Protein AF-A0A060CAP9-F1 (afdb_monomer)

Radius of gyration: 13.84 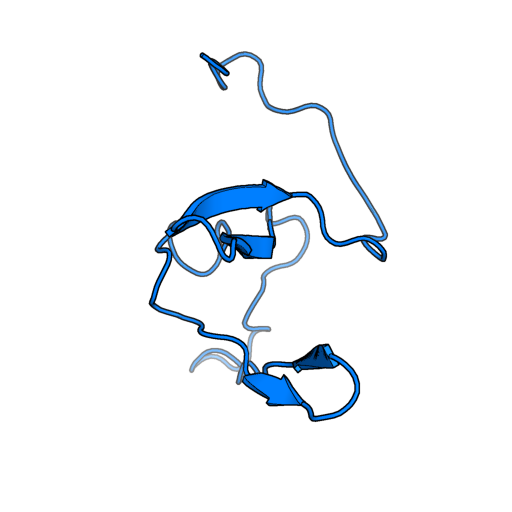Å; Cα contacts (8 Å, |Δi|>4): 69; chains: 1; bounding box: 33×28×38 Å

Nearest PDB structures (foldseek):
  5clw-assembly2_B  TM=9.321E-01  e=4.199E-02  Homo sapiens
  5clt-assembly3_C  TM=9.249E-01  e=4.776E-02  Homo sapiens
  4bzy-assembly2_B  TM=9.297E-01  e=5.433E-02  Homo sapiens
  5clw-assembly3_C  TM=9.263E-01  e=7.996E-02  Homo sapiens
  5clt-assembly1_A  TM=9.358E-01  e=1.103E-01  Homo sapiens

Organism: NCBI:txid341458

Mean predicted aligned error: 3.84 Å

Sequence (74 aa):
IGDFNDWTHDKNIMKKDNTGHFSIKLNPNPDGSPAIPHNSRVKIYLTLPNGEKIARLPAYIQRATQPPKEYNNP

pLDDT: mean 93.18, std 9.94, range [48.34, 98.06]

Solvent-accessible surface area (backbone atoms only — not comparable to full-atom values): 5084 Å² total; per-residue (Å²): 70,20,64,70,53,77,56,40,79,79,82,72,73,61,49,70,50,98,89,68,51,71,47,75,87,80,65,57,42,98,87,66,46,65,51,66,55,86,96,60,56,67,33,45,72,45,74,46,97,88,67,51,73,47,76,42,73,55,94,82,61,93,77,88,74,83,75,61,90,83,63,77,78,128

InterPro domains:
  IPR004193 Glycoside hydrolase, family 13, N-terminal [PF02922] (1-61)
  IPR013783 Immunoglobulin-like fold [G3DSA:2.60.40.10] (1-74)
  IPR01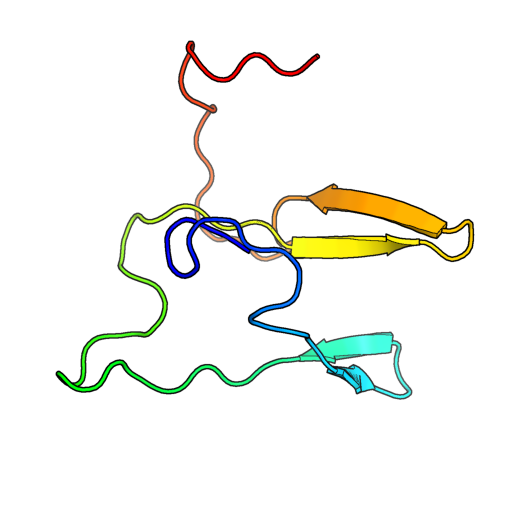4756 Immunoglobulin E-set [SSF81296] (1-69)

Structure (mmCIF, N/CA/C/O backbone):
data_AF-A0A060CAP9-F1
#
_entry.id   AF-A0A060CAP9-F1
#
loop_
_atom_site.group_PDB
_atom_site.id
_atom_site.type_symbol
_atom_site.label_atom_id
_atom_site.label_alt_id
_atom_site.label_comp_id
_atom_site.label_asym_id
_atom_site.label_entity_id
_atom_site.label_seq_id
_atom_site.pdbx_PDB_ins_code
_atom_site.Cartn_x
_atom_site.Cartn_y
_atom_site.Cartn_z
_atom_site.occupancy
_atom_site.B_iso_or_equiv
_atom_site.auth_seq_id
_atom_site.auth_comp_id
_atom_site.auth_asym_id
_atom_site.auth_atom_id
_atom_site.pdbx_PDB_model_num
ATOM 1 N N . ILE A 1 1 ? -4.159 -1.170 -0.860 1.00 97.00 1 ILE A N 1
ATOM 2 C CA . ILE A 1 1 ? -4.736 -1.545 -2.172 1.00 97.00 1 ILE A CA 1
ATOM 3 C C . ILE A 1 1 ? -4.050 -0.747 -3.269 1.00 97.00 1 ILE A C 1
ATOM 5 O O . ILE A 1 1 ? -3.522 0.327 -2.978 1.00 97.00 1 ILE A O 1
ATOM 9 N N . GLY A 1 2 ? -4.046 -1.235 -4.501 1.00 96.44 2 GLY A N 1
ATOM 10 C CA . GLY A 1 2 ? -3.468 -0.526 -5.636 1.00 96.44 2 GLY A CA 1
ATOM 11 C C . GLY A 1 2 ? -3.279 -1.435 -6.839 1.00 96.44 2 GLY A C 1
ATOM 12 O O . GLY A 1 2 ? -3.709 -2.586 -6.821 1.00 96.44 2 GLY A O 1
ATOM 13 N N . ASP A 1 3 ? -2.580 -0.934 -7.853 1.00 95.75 3 ASP A N 1
ATOM 14 C CA . ASP A 1 3 ? -2.301 -1.713 -9.067 1.00 95.75 3 ASP A CA 1
ATOM 15 C C . ASP A 1 3 ? -1.540 -3.010 -8.743 1.00 95.75 3 ASP A C 1
ATOM 17 O O . ASP A 1 3 ? -1.801 -4.046 -9.338 1.00 95.75 3 ASP A O 1
ATOM 21 N N . PHE A 1 4 ? -0.666 -2.985 -7.731 1.00 96.38 4 PHE A N 1
ATOM 22 C CA . PHE A 1 4 ? 0.120 -4.146 -7.301 1.00 96.38 4 PHE A CA 1
ATOM 23 C C . PHE A 1 4 ? -0.704 -5.340 -6.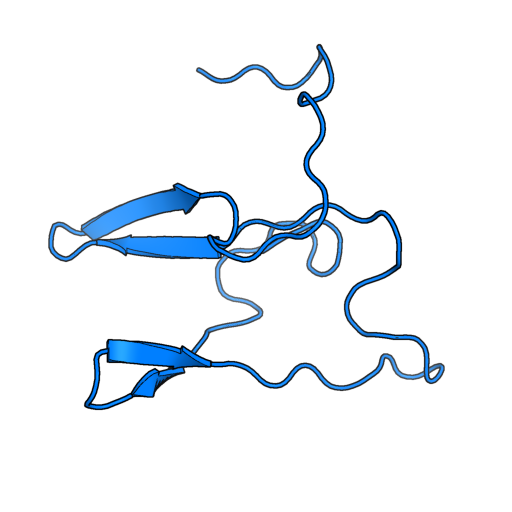784 1.00 96.38 4 PHE A C 1
ATOM 25 O O . PHE A 1 4 ? -0.171 -6.439 -6.642 1.00 96.38 4 PHE A O 1
ATOM 32 N N . ASN A 1 5 ? -1.974 -5.127 -6.431 1.00 95.94 5 ASN A N 1
ATOM 33 C CA . ASN A 1 5 ? -2.849 -6.167 -5.895 1.00 95.94 5 ASN A CA 1
ATOM 34 C C . ASN A 1 5 ? -4.232 -6.186 -6.557 1.00 95.94 5 ASN A C 1
ATOM 36 O O . ASN A 1 5 ? -5.210 -6.607 -5.930 1.00 95.94 5 ASN A O 1
ATOM 40 N N . ASP A 1 6 ? -4.309 -5.699 -7.797 1.00 96.12 6 ASP A N 1
ATOM 41 C CA . ASP A 1 6 ? -5.539 -5.630 -8.593 1.00 96.12 6 ASP A CA 1
ATOM 42 C C . ASP A 1 6 ? -6.672 -4.888 -7.869 1.00 96.12 6 ASP A C 1
ATOM 44 O O . ASP A 1 6 ? -7.846 -5.219 -8.001 1.00 96.12 6 ASP A O 1
ATOM 48 N N . TRP A 1 7 ? -6.316 -3.910 -7.030 1.00 94.62 7 TRP A N 1
ATOM 49 C CA . TRP A 1 7 ? -7.250 -3.164 -6.183 1.00 94.62 7 TRP A CA 1
ATOM 50 C C . TRP A 1 7 ? -8.080 -4.030 -5.214 1.00 94.62 7 TRP A C 1
ATOM 52 O O . TRP A 1 7 ? -9.059 -3.553 -4.642 1.00 94.62 7 TRP A O 1
ATOM 62 N N . THR A 1 8 ? -7.653 -5.266 -4.937 1.00 95.25 8 THR A N 1
ATOM 63 C CA . THR A 1 8 ? -8.332 -6.181 -4.006 1.00 95.25 8 THR A CA 1
ATOM 64 C C . THR A 1 8 ? -8.196 -5.687 -2.564 1.00 95.25 8 THR A C 1
ATOM 66 O O . THR A 1 8 ? -7.084 -5.435 -2.088 1.00 95.25 8 THR A O 1
ATOM 69 N N . HIS A 1 9 ? -9.315 -5.582 -1.842 1.00 91.94 9 HIS A N 1
ATOM 70 C CA . HIS A 1 9 ? -9.360 -4.981 -0.503 1.00 91.94 9 HIS A CA 1
ATOM 71 C C . HIS A 1 9 ? -8.672 -5.819 0.585 1.00 91.94 9 HIS A C 1
ATOM 73 O O . HIS A 1 9 ? -7.927 -5.268 1.395 1.00 91.94 9 HIS A O 1
ATOM 79 N N . ASP A 1 10 ? -8.835 -7.144 0.552 1.00 89.44 10 ASP A N 1
ATOM 80 C CA . ASP A 1 10 ? -8.500 -8.008 1.697 1.00 89.44 10 ASP A CA 1
ATOM 81 C C . ASP A 1 10 ? -7.210 -8.830 1.497 1.00 89.44 10 ASP A C 1
ATOM 83 O O . ASP A 1 10 ? -6.848 -9.662 2.324 1.00 89.44 10 ASP A O 1
ATOM 87 N N . LYS A 1 11 ? -6.471 -8.585 0.406 1.00 93.81 11 LYS A N 1
ATOM 88 C CA . LYS A 1 11 ? -5.267 -9.357 0.034 1.00 93.81 11 LYS A CA 1
ATOM 89 C C . LYS A 1 11 ? -4.005 -8.933 0.803 1.00 93.81 11 LYS A C 1
ATOM 91 O O . LYS A 1 11 ? -3.055 -9.700 0.917 1.00 93.81 11 LYS A O 1
ATOM 96 N N . ASN A 1 12 ? -3.978 -7.701 1.320 1.00 96.12 12 ASN A N 1
ATOM 97 C CA . ASN A 1 12 ? -2.817 -7.096 1.984 1.00 96.12 12 ASN A CA 1
ATOM 98 C C . ASN A 1 12 ? -3.262 -6.319 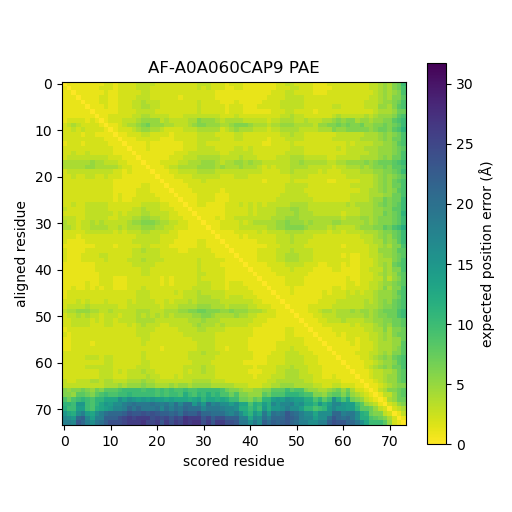3.235 1.00 96.12 12 ASN A C 1
ATOM 100 O O . ASN A 1 12 ? -3.222 -5.088 3.263 1.00 96.12 12 ASN A O 1
ATOM 104 N N . ILE A 1 13 ? -3.724 -7.046 4.254 1.00 96.31 13 ILE A N 1
ATOM 105 C CA . ILE A 1 13 ? -4.255 -6.470 5.498 1.00 96.31 13 ILE A CA 1
ATOM 106 C C . ILE A 1 13 ? -3.114 -5.902 6.353 1.00 96.31 13 ILE A C 1
ATOM 108 O O . ILE A 1 13 ? -2.130 -6.586 6.637 1.00 96.31 13 ILE A O 1
ATOM 112 N N . MET A 1 14 ? -3.255 -4.646 6.781 1.00 97.62 14 MET A N 1
ATOM 113 C CA . MET A 1 14 ? -2.320 -3.998 7.704 1.00 97.62 14 MET A CA 1
ATOM 114 C C . MET A 1 14 ? -2.660 -4.340 9.157 1.00 97.62 14 MET A C 1
ATOM 116 O O . MET A 1 14 ? -3.829 -4.463 9.520 1.00 97.62 14 MET A O 1
ATOM 120 N N . LYS A 1 15 ? -1.642 -4.418 10.017 1.00 97.19 15 LYS A N 1
ATOM 121 C CA . LYS A 1 15 ? -1.808 -4.595 11.461 1.00 97.19 15 LYS A CA 1
ATOM 122 C C . LYS A 1 15 ? -1.786 -3.236 12.155 1.00 97.19 15 LYS A C 1
ATOM 124 O O . LYS A 1 15 ? -0.820 -2.491 11.994 1.00 97.19 15 LYS A O 1
ATOM 129 N N . LYS A 1 16 ? -2.828 -2.940 12.935 1.00 96.56 16 LYS A N 1
ATOM 130 C CA . LYS A 1 16 ? -2.859 -1.791 13.846 1.00 96.56 16 LYS A CA 1
ATOM 131 C C . LYS A 1 16 ? -2.115 -2.145 15.134 1.00 96.56 16 LYS A C 1
ATOM 133 O O . LYS A 1 16 ? -2.348 -3.219 15.687 1.00 96.56 16 LYS A O 1
ATOM 138 N N . ASP A 1 17 ? -1.233 -1.273 15.599 1.00 97.06 17 ASP A N 1
ATOM 139 C CA . ASP A 1 17 ? -0.583 -1.411 16.902 1.00 97.06 17 ASP A CA 1
ATOM 140 C C . ASP A 1 17 ? -1.352 -0.684 18.021 1.00 97.06 17 ASP A C 1
ATOM 142 O O . ASP A 1 17 ? -2.385 -0.047 17.793 1.00 97.06 17 ASP A O 1
ATOM 146 N N . ASN A 1 18 ? -0.835 -0.775 19.249 1.00 97.69 18 ASN A N 1
ATOM 147 C CA . ASN A 1 18 ? -1.461 -0.192 20.440 1.00 97.69 18 ASN A CA 1
ATOM 148 C C . ASN A 1 18 ? -1.436 1.346 20.453 1.00 97.69 18 ASN A C 1
ATOM 150 O O . ASN A 1 18 ? -2.187 1.960 21.202 1.00 97.69 18 ASN A O 1
ATOM 154 N N . THR A 1 19 ? -0.586 1.967 19.633 1.00 97.69 19 THR A N 1
ATOM 155 C CA . THR A 1 19 ? -0.510 3.427 19.465 1.00 97.69 19 THR A CA 1
ATOM 156 C C . THR A 1 19 ? -1.376 3.926 18.309 1.00 97.69 19 THR A C 1
ATOM 158 O O . THR A 1 19 ? -1.508 5.125 18.092 1.00 97.69 19 THR A O 1
ATOM 161 N N . GLY A 1 20 ? -2.012 3.005 17.582 1.00 95.19 20 GLY A N 1
ATOM 162 C CA . GLY A 1 20 ? -2.901 3.304 16.476 1.00 95.19 20 GLY A CA 1
ATOM 163 C C . GLY A 1 20 ? -2.222 3.425 15.117 1.00 95.19 20 GLY A C 1
ATOM 164 O O . GLY A 1 20 ? -2.916 3.731 14.146 1.00 95.19 20 GLY A O 1
ATOM 165 N N . HIS A 1 21 ? -0.923 3.133 15.014 1.00 97.06 21 HIS A N 1
ATOM 166 C CA . HIS A 1 21 ? -0.239 3.067 13.727 1.00 97.06 21 HIS A CA 1
ATOM 167 C C . HIS A 1 21 ? -0.554 1.757 13.010 1.00 97.06 21 HIS A C 1
ATOM 169 O O . HIS A 1 21 ? -0.696 0.700 13.625 1.00 97.06 21 HIS A O 1
ATOM 175 N N . PHE A 1 22 ? -0.647 1.828 11.685 1.00 97.38 22 PHE A N 1
ATOM 176 C CA . PHE A 1 22 ? -0.869 0.669 10.829 1.00 97.38 22 PHE A CA 1
ATOM 177 C C . PHE A 1 22 ? 0.422 0.322 10.097 1.00 97.38 22 PHE A C 1
ATOM 179 O O . PHE A 1 22 ? 1.042 1.190 9.484 1.00 97.38 22 PHE A O 1
ATOM 186 N N . SER A 1 23 ? 0.800 -0.955 10.108 1.00 97.50 23 SER A N 1
ATOM 187 C CA . SER A 1 23 ? 1.994 -1.447 9.415 1.00 97.50 23 SER A CA 1
ATOM 188 C C . SER A 1 23 ? 1.716 -2.722 8.621 1.00 97.50 23 SER A C 1
ATOM 190 O O . SER A 1 23 ? 0.823 -3.507 8.945 1.00 97.50 23 SER A O 1
ATOM 192 N N . ILE A 1 24 ? 2.482 -2.924 7.551 1.00 97.75 24 ILE A N 1
ATOM 193 C CA . ILE A 1 24 ? 2.512 -4.156 6.762 1.00 97.75 24 ILE A CA 1
ATOM 194 C C . ILE A 1 24 ? 3.913 -4.330 6.178 1.00 97.75 24 ILE A C 1
ATOM 196 O O . ILE A 1 24 ? 4.556 -3.351 5.802 1.00 97.75 24 ILE A O 1
ATOM 200 N N . LYS A 1 25 ? 4.377 -5.577 6.086 1.00 97.38 25 LYS A N 1
ATOM 201 C CA . LYS A 1 25 ? 5.576 -5.940 5.330 1.00 97.38 25 LYS A CA 1
ATOM 202 C C . LYS A 1 25 ? 5.142 -6.653 4.055 1.00 97.38 25 LYS A C 1
ATOM 204 O O . LYS A 1 25 ? 4.476 -7.681 4.127 1.00 97.38 25 LYS A O 1
ATOM 209 N N . LEU A 1 26 ? 5.520 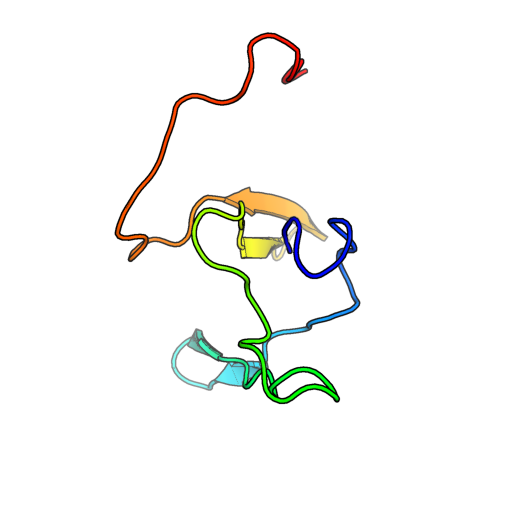-6.105 2.906 1.00 96.44 26 LEU A N 1
ATOM 210 C CA . LEU A 1 26 ? 5.330 -6.748 1.609 1.00 96.44 26 LEU A CA 1
ATOM 211 C C . LEU A 1 26 ? 6.665 -7.351 1.173 1.00 96.44 26 LEU A C 1
ATOM 213 O O . LEU A 1 26 ? 7.670 -6.644 1.116 1.00 96.44 26 LEU A O 1
ATOM 217 N N . ASN A 1 27 ? 6.679 -8.656 0.913 1.00 96.62 27 ASN A N 1
ATOM 218 C CA . ASN A 1 27 ? 7.868 -9.328 0.396 1.00 96.62 27 ASN A CA 1
ATOM 219 C C . ASN A 1 27 ? 8.029 -9.031 -1.103 1.00 96.62 27 ASN A C 1
ATOM 221 O O . ASN A 1 27 ? 7.015 -8.819 -1.769 1.00 96.62 27 ASN A O 1
ATOM 225 N N . PRO A 1 28 ? 9.265 -9.035 -1.637 1.00 97.06 28 PRO A N 1
ATOM 226 C CA . PRO A 1 28 ? 9.497 -8.964 -3.076 1.00 97.06 28 PRO A CA 1
ATOM 227 C C . PRO A 1 28 ? 8.723 -10.043 -3.838 1.00 97.06 28 PRO A C 1
ATOM 229 O O . PRO A 1 28 ? 8.388 -11.096 -3.285 1.00 97.06 28 PRO A O 1
ATOM 232 N N . ASN A 1 29 ? 8.478 -9.785 -5.118 1.00 95.56 29 ASN A N 1
ATOM 233 C CA . ASN A 1 29 ? 7.915 -10.777 -6.026 1.00 95.56 29 ASN A CA 1
ATOM 234 C C . ASN A 1 29 ? 8.896 -11.953 -6.228 1.00 95.56 29 ASN A C 1
ATOM 236 O O . ASN A 1 29 ? 10.084 -11.823 -5.915 1.00 95.56 29 ASN A O 1
ATOM 240 N N . PRO A 1 30 ? 8.441 -13.101 -6.773 1.00 96.56 30 PRO A N 1
ATOM 241 C CA . PRO A 1 30 ? 9.303 -14.264 -7.015 1.00 96.56 30 PRO A CA 1
ATOM 242 C C . PRO A 1 30 ? 10.530 -13.983 -7.898 1.00 96.56 30 PRO A C 1
ATOM 244 O O . PRO A 1 30 ? 11.536 -14.674 -7.781 1.00 96.56 30 PRO A O 1
ATOM 247 N N . ASP A 1 31 ? 10.458 -12.966 -8.758 1.00 96.69 31 ASP A N 1
ATOM 248 C CA . ASP A 1 31 ? 11.546 -12.505 -9.630 1.00 96.69 31 ASP A CA 1
ATOM 249 C C . ASP A 1 31 ? 12.513 -11.514 -8.946 1.00 96.69 31 ASP A C 1
ATOM 251 O O . ASP A 1 31 ? 13.439 -11.008 -9.576 1.00 96.69 31 ASP A O 1
ATOM 255 N N . GLY A 1 32 ? 12.302 -11.215 -7.660 1.00 97.19 32 GLY A N 1
ATOM 256 C CA . GLY A 1 32 ? 13.094 -10.264 -6.879 1.00 97.19 32 GLY A CA 1
ATOM 257 C C . GLY A 1 32 ? 12.689 -8.797 -7.050 1.00 97.19 32 GLY A C 1
ATOM 258 O O . GLY A 1 32 ? 13.248 -7.934 -6.369 1.00 97.19 32 GLY A O 1
ATOM 259 N N . SER A 1 33 ? 11.713 -8.485 -7.907 1.00 96.81 33 SER A N 1
ATOM 260 C CA . SER A 1 33 ? 11.228 -7.115 -8.083 1.00 96.81 33 SER A CA 1
ATOM 261 C C . SER A 1 33 ? 10.451 -6.610 -6.851 1.00 96.81 33 SER A C 1
ATOM 263 O O . SER A 1 33 ? 9.877 -7.406 -6.094 1.00 96.81 33 SER A O 1
ATOM 265 N N . PRO A 1 34 ? 10.408 -5.283 -6.605 1.00 97.94 34 PRO A N 1
ATOM 266 C CA . PRO A 1 34 ? 9.623 -4.721 -5.511 1.00 97.94 34 PRO A CA 1
ATOM 267 C C . PRO A 1 34 ? 8.137 -5.078 -5.623 1.00 97.94 34 PRO A C 1
ATOM 269 O O . PRO A 1 34 ? 7.545 -4.967 -6.694 1.00 97.94 34 PRO A O 1
ATOM 272 N N . ALA A 1 35 ? 7.513 -5.407 -4.487 1.00 97.69 35 ALA A N 1
ATOM 273 C CA . ALA A 1 35 ? 6.092 -5.760 -4.418 1.00 97.69 35 ALA A CA 1
ATOM 274 C C . ALA A 1 35 ? 5.165 -4.673 -4.983 1.00 97.69 35 ALA A C 1
ATOM 276 O O . ALA A 1 35 ? 4.085 -4.975 -5.470 1.00 97.69 35 ALA A O 1
ATOM 277 N N . ILE A 1 36 ? 5.576 -3.405 -4.883 1.00 98.00 36 ILE A N 1
ATOM 278 C CA . ILE A 1 36 ? 4.873 -2.252 -5.444 1.00 98.00 36 ILE A CA 1
ATOM 279 C C . ILE A 1 36 ? 5.762 -1.681 -6.556 1.00 98.00 36 ILE A C 1
ATOM 281 O O . ILE A 1 36 ? 6.791 -1.073 -6.245 1.00 98.00 36 ILE A O 1
ATOM 285 N N . PRO A 1 37 ? 5.396 -1.860 -7.837 1.00 97.44 37 PRO A N 1
ATOM 286 C CA . PRO A 1 37 ? 6.178 -1.342 -8.954 1.00 97.44 37 PRO A CA 1
ATOM 287 C C . PRO A 1 37 ? 6.304 0.186 -8.924 1.00 97.44 37 PRO A C 1
ATOM 289 O O . PRO A 1 37 ? 5.387 0.895 -8.495 1.00 97.44 37 PRO A O 1
ATOM 292 N N . HIS A 1 38 ? 7.425 0.714 -9.423 1.00 96.94 38 HIS A N 1
ATOM 293 C CA . HIS A 1 38 ? 7.596 2.158 -9.587 1.00 96.94 38 HIS A CA 1
ATOM 294 C C . HIS A 1 38 ? 6.487 2.743 -10.473 1.00 96.94 38 HIS A C 1
ATOM 296 O O . HIS A 1 38 ? 6.041 2.110 -11.426 1.00 96.94 38 HIS A O 1
ATOM 302 N N . ASN A 1 39 ? 6.056 3.968 -10.159 1.00 95.25 39 ASN A N 1
ATOM 303 C CA . ASN A 1 39 ? 5.010 4.687 -10.889 1.00 95.25 39 ASN A CA 1
ATOM 304 C C . ASN A 1 39 ? 3.626 3.991 -10.914 1.00 95.25 39 ASN A C 1
ATOM 306 O O . ASN A 1 39 ? 2.750 4.400 -11.674 1.00 95.25 39 ASN A O 1
ATOM 310 N N . SER A 1 40 ? 3.405 2.980 -10.067 1.00 96.31 40 SER A N 1
ATOM 311 C CA . SER A 1 40 ? 2.090 2.367 -9.856 1.00 96.31 40 SER A CA 1
ATOM 312 C C . SER A 1 40 ? 1.235 3.164 -8.862 1.00 96.31 40 SER A C 1
ATOM 314 O O . SER A 1 40 ? 1.739 3.976 -8.078 1.00 96.31 40 SER A O 1
ATOM 316 N N . ARG A 1 41 ? -0.085 2.961 -8.897 1.00 95.69 41 ARG A N 1
ATOM 317 C CA . ARG A 1 41 ? -1.045 3.674 -8.044 1.00 95.69 41 ARG A CA 1
ATOM 318 C C . ARG A 1 41 ? -1.356 2.881 -6.781 1.00 95.69 41 ARG A C 1
ATOM 320 O O . ARG A 1 41 ? -1.533 1.664 -6.823 1.00 95.69 41 ARG A O 1
ATOM 327 N N . VAL A 1 42 ? -1.514 3.594 -5.667 1.00 97.06 42 VAL A N 1
ATOM 328 C CA . VAL A 1 42 ? -1.858 3.017 -4.361 1.00 97.06 42 VAL A CA 1
ATOM 329 C C . VAL A 1 42 ? -2.851 3.889 -3.595 1.00 97.06 42 VAL A C 1
ATOM 331 O O . VAL A 1 42 ? -2.857 5.115 -3.715 1.00 97.06 42 VAL A O 1
ATOM 334 N N . LYS A 1 43 ? -3.671 3.247 -2.761 1.00 97.06 43 LYS A N 1
ATOM 335 C CA . LYS A 1 43 ? -4.488 3.879 -1.716 1.00 97.06 43 LYS A CA 1
ATOM 336 C C . LYS A 1 43 ? -4.407 3.053 -0.429 1.00 97.06 43 LYS A C 1
ATOM 338 O O . LYS A 1 43 ? -4.237 1.827 -0.471 1.00 97.06 43 LYS A O 1
ATOM 343 N N . ILE A 1 44 ? -4.590 3.712 0.714 1.00 97.44 44 ILE A N 1
ATOM 344 C CA . ILE A 1 44 ? -4.966 3.017 1.949 1.00 97.44 44 ILE A CA 1
ATOM 345 C C . ILE A 1 44 ? -6.471 2.764 1.927 1.00 97.44 44 ILE A C 1
ATOM 347 O O . ILE A 1 44 ? -7.237 3.618 1.477 1.00 97.44 44 ILE A O 1
ATOM 351 N N . TYR A 1 45 ? -6.875 1.587 2.388 1.00 97.25 45 TYR A N 1
ATOM 352 C CA . TYR A 1 45 ? -8.271 1.193 2.508 1.00 97.25 45 TYR A CA 1
ATOM 353 C C . TYR A 1 45 ? -8.567 0.934 3.976 1.00 97.25 45 TYR A C 1
ATOM 355 O O . TYR A 1 45 ? -7.833 0.196 4.633 1.00 97.25 45 TYR A O 1
ATOM 363 N N . LEU A 1 46 ? -9.593 1.593 4.497 1.00 95.19 46 LEU A N 1
ATOM 364 C CA . LEU A 1 46 ? -9.916 1.608 5.915 1.00 95.19 46 LEU A CA 1
ATOM 365 C C . LEU A 1 46 ? -11.370 1.197 6.090 1.00 95.19 46 LEU A C 1
ATOM 367 O O . LEU A 1 46 ? -12.235 1.677 5.363 1.00 95.19 46 LEU A O 1
ATOM 371 N N . THR A 1 47 ? -11.627 0.351 7.083 1.00 94.62 47 THR A N 1
ATOM 372 C CA . THR A 1 47 ? -12.975 0.158 7.627 1.00 94.62 47 THR A CA 1
ATOM 373 C C . THR A 1 47 ? -13.087 1.022 8.878 1.00 94.62 47 THR A C 1
ATOM 375 O O . THR A 1 47 ? -12.295 0.872 9.810 1.00 94.62 47 THR A O 1
ATOM 378 N N . LEU A 1 48 ? -14.014 1.973 8.862 1.00 95.00 48 LEU A N 1
ATOM 379 C CA . LEU A 1 48 ? -14.294 2.878 9.970 1.00 95.00 48 LEU A CA 1
ATOM 380 C C . LEU A 1 48 ? -15.090 2.162 11.077 1.00 95.00 48 LEU A C 1
ATOM 382 O O . LEU A 1 48 ? -15.688 1.115 10.823 1.00 95.00 48 LEU A O 1
ATOM 386 N N . PRO A 1 49 ? -15.153 2.715 12.305 1.00 95.44 49 PRO A N 1
ATOM 3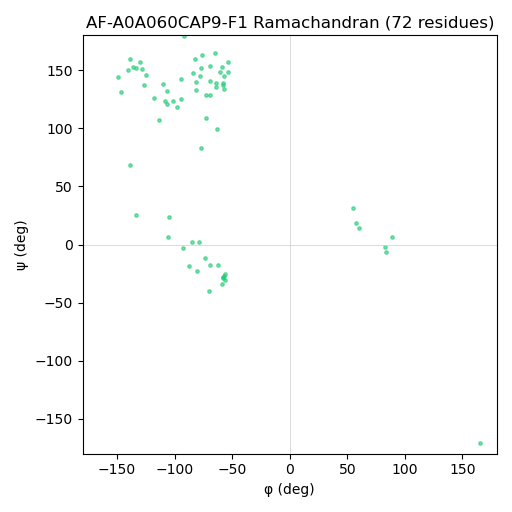87 C CA . PRO A 1 49 ? -15.914 2.108 13.402 1.00 95.44 49 PRO A CA 1
ATOM 388 C C . PRO A 1 49 ? -17.409 1.905 13.109 1.00 95.44 49 PRO A C 1
ATOM 390 O O . PRO A 1 49 ? -18.015 0.988 13.648 1.00 95.44 49 PRO A O 1
ATOM 393 N N . ASN A 1 50 ? -17.997 2.733 12.240 1.00 96.94 50 ASN A N 1
ATOM 394 C CA . ASN A 1 50 ? -19.383 2.603 11.774 1.00 96.94 50 ASN A CA 1
ATOM 395 C C . ASN A 1 50 ? -19.565 1.526 10.679 1.00 96.94 50 ASN A C 1
ATOM 397 O O . ASN A 1 50 ? -20.662 1.378 10.151 1.00 96.94 50 ASN A O 1
ATOM 401 N N . GLY A 1 51 ? -18.502 0.806 10.304 1.00 95.69 51 GLY A N 1
ATOM 402 C CA . GLY A 1 51 ? -18.504 -0.202 9.242 1.00 95.69 51 GLY A CA 1
ATOM 403 C C . GLY A 1 51 ? -18.327 0.356 7.826 1.00 95.69 51 GLY A C 1
ATOM 404 O O . GLY A 1 51 ? -18.167 -0.424 6.886 1.00 95.69 51 GLY A O 1
ATOM 405 N N . GLU A 1 52 ? -18.312 1.680 7.651 1.00 96.62 52 GLU A N 1
ATOM 406 C CA . GLU A 1 52 ? -18.072 2.306 6.353 1.00 96.62 52 GLU A CA 1
ATOM 407 C C . GLU A 1 52 ? -16.661 1.986 5.863 1.00 96.62 52 GLU A C 1
ATOM 409 O O . GLU A 1 52 ? -15.690 2.020 6.625 1.00 96.62 52 GLU A O 1
ATOM 414 N N . LYS A 1 53 ? -16.532 1.703 4.568 1.00 94.69 53 LYS A N 1
ATOM 415 C CA . LYS A 1 53 ? -15.238 1.435 3.955 1.00 94.69 53 LYS A CA 1
ATOM 416 C C . LYS A 1 53 ? -14.819 2.594 3.068 1.00 94.69 53 LYS A C 1
ATOM 418 O O . LYS A 1 53 ? -15.516 2.944 2.120 1.00 94.69 53 LYS A O 1
ATOM 423 N N . ILE A 1 54 ? -13.650 3.155 3.349 1.00 95.94 54 ILE A N 1
ATOM 424 C CA . ILE A 1 54 ? -13.132 4.325 2.647 1.00 95.94 54 ILE A CA 1
ATOM 425 C C . ILE A 1 54 ? -11.749 4.052 2.061 1.00 95.94 54 ILE A C 1
ATOM 427 O O . ILE A 1 54 ? -10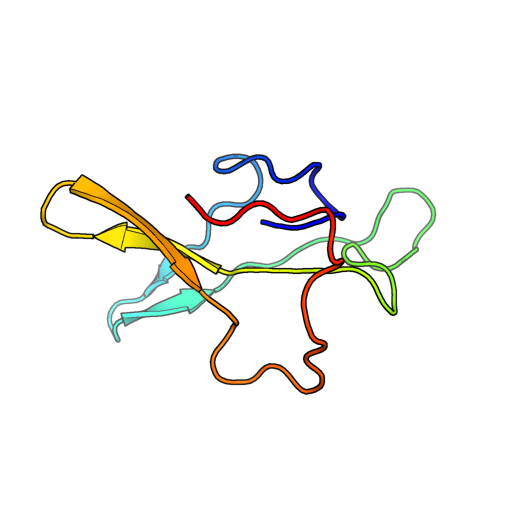.922 3.362 2.656 1.00 95.94 54 ILE A O 1
ATOM 431 N N . ALA A 1 55 ? -11.470 4.658 0.908 1.00 95.56 55 ALA A N 1
ATOM 432 C CA . ALA A 1 55 ? -10.133 4.710 0.331 1.00 95.56 55 ALA A CA 1
ATOM 433 C C . ALA A 1 55 ? -9.575 6.139 0.409 1.00 95.56 55 ALA A C 1
ATOM 435 O O . ALA A 1 55 ? -10.292 7.109 0.141 1.00 95.56 55 ALA A O 1
ATOM 436 N N . ARG A 1 56 ? -8.296 6.287 0.768 1.00 96.31 56 ARG A N 1
ATOM 437 C CA . ARG A 1 56 ? -7.593 7.582 0.856 1.00 96.31 56 ARG A CA 1
ATOM 438 C C . ARG A 1 56 ? -6.177 7.474 0.288 1.00 96.31 56 ARG A C 1
ATOM 440 O O . ARG A 1 56 ? -5.624 6.378 0.187 1.00 96.31 56 ARG A O 1
ATOM 447 N N . LEU A 1 57 ? -5.584 8.609 -0.082 1.00 97.06 57 LEU A N 1
ATOM 448 C CA . LEU A 1 57 ? -4.146 8.666 -0.356 1.00 97.06 57 LEU A CA 1
ATOM 449 C C . LEU A 1 57 ? -3.374 8.478 0.963 1.00 97.06 57 LEU A C 1
ATOM 451 O O . LEU A 1 57 ? -3.814 9.012 1.985 1.00 97.06 57 LEU A O 1
ATOM 455 N N . PRO A 1 58 ? -2.250 7.735 0.978 1.00 97.75 58 PRO A N 1
ATOM 456 C CA . PRO A 1 58 ? -1.386 7.681 2.153 1.00 97.75 58 PRO A CA 1
ATOM 457 C C . PRO A 1 58 ? -0.916 9.091 2.540 1.00 97.75 58 PRO A C 1
ATOM 459 O O . PRO A 1 58 ? -0.463 9.839 1.677 1.00 97.75 58 PRO A O 1
ATOM 462 N N . ALA A 1 59 ? -0.985 9.441 3.828 1.00 97.62 59 ALA A N 1
ATOM 463 C CA . ALA A 1 59 ? -0.645 10.787 4.311 1.00 97.62 59 ALA A CA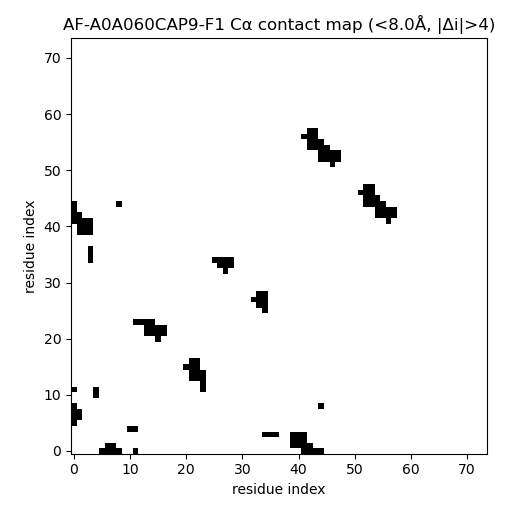 1
ATOM 464 C C . ALA A 1 59 ? 0.797 11.217 3.973 1.00 97.62 59 ALA A C 1
ATOM 466 O O . ALA A 1 59 ? 1.060 12.397 3.777 1.00 97.62 59 ALA A O 1
ATOM 467 N N . TYR A 1 60 ? 1.709 10.248 3.857 1.00 97.56 60 TYR A N 1
ATOM 468 C CA . TYR A 1 60 ? 3.126 10.455 3.548 1.00 97.56 60 TYR A CA 1
ATOM 469 C C . TYR A 1 60 ? 3.487 10.072 2.099 1.00 97.56 60 TYR A C 1
ATOM 471 O O . TYR A 1 60 ? 4.632 9.718 1.818 1.00 97.56 60 TYR A O 1
ATOM 479 N N . ILE A 1 61 ? 2.523 10.071 1.167 1.00 98.06 61 ILE A N 1
ATOM 480 C CA . ILE A 1 61 ? 2.810 9.789 -0.246 1.00 98.06 61 ILE A CA 1
ATOM 481 C C . ILE A 1 61 ? 3.724 10.877 -0.835 1.00 98.06 61 ILE A C 1
ATOM 483 O O . ILE A 1 61 ? 3.502 12.066 -0.632 1.00 98.06 61 ILE A O 1
ATOM 487 N N . GLN A 1 62 ? 4.747 10.479 -1.591 1.00 98.00 62 GLN A N 1
ATOM 488 C CA . GLN A 1 62 ? 5.728 11.420 -2.157 1.00 98.00 62 GLN A CA 1
ATOM 489 C C . GLN A 1 62 ? 5.310 12.006 -3.512 1.00 98.00 62 GLN A C 1
ATOM 491 O O . GLN A 1 62 ? 5.851 13.018 -3.949 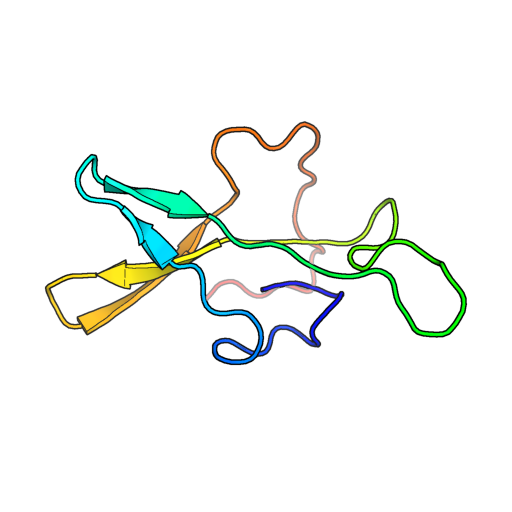1.00 98.00 62 GLN A O 1
ATOM 496 N N . ARG A 1 63 ? 4.360 11.366 -4.203 1.00 97.19 63 ARG A N 1
ATOM 497 C CA . ARG A 1 63 ? 3.854 11.800 -5.509 1.00 97.19 63 ARG A CA 1
ATOM 498 C C . ARG A 1 63 ? 2.379 11.446 -5.634 1.00 97.19 63 ARG A C 1
ATOM 500 O O . ARG A 1 63 ? 1.997 10.301 -5.408 1.00 97.19 63 ARG A O 1
ATOM 507 N N . ALA A 1 64 ? 1.571 12.409 -6.056 1.00 96.62 64 ALA A N 1
ATOM 508 C CA . ALA A 1 64 ? 0.184 12.199 -6.446 1.00 96.62 64 ALA A CA 1
ATOM 509 C C . ALA A 1 64 ? -0.049 12.809 -7.832 1.00 96.62 64 ALA A C 1
ATOM 511 O O . ALA A 1 64 ? 0.629 13.754 -8.229 1.00 96.62 64 ALA A O 1
ATOM 512 N N . THR A 1 65 ? -0.993 12.247 -8.579 1.00 93.44 65 THR A N 1
ATOM 513 C CA . THR A 1 65 ? -1.420 12.771 -9.882 1.00 93.44 65 THR A CA 1
ATOM 514 C C . THR A 1 65 ? -2.933 12.881 -9.891 1.00 93.44 65 THR A C 1
ATOM 516 O O . THR A 1 65 ? -3.609 12.194 -9.119 1.00 93.44 65 THR A O 1
ATOM 519 N N . GLN A 1 66 ? -3.464 13.748 -10.750 1.00 91.50 66 GLN A N 1
ATOM 520 C CA . GLN A 1 66 ? -4.894 13.754 -11.023 1.00 91.50 66 GLN A CA 1
ATOM 521 C C . GLN A 1 66 ? -5.303 12.362 -11.537 1.00 91.50 66 GLN A C 1
ATOM 523 O O . GLN A 1 66 ? -4.566 11.780 -12.340 1.00 91.50 66 GLN A O 1
ATOM 528 N N . PRO A 1 67 ? -6.436 11.800 -11.082 1.00 81.81 67 PRO A N 1
ATOM 529 C CA . PRO A 1 67 ? -6.922 10.547 -11.639 1.00 81.81 67 PRO A CA 1
ATOM 530 C C . PRO A 1 67 ? -7.170 10.690 -13.154 1.00 81.81 67 PRO A C 1
ATOM 532 O O . PRO A 1 67 ? -7.461 11.794 -13.623 1.00 81.81 67 PRO A O 1
ATOM 535 N N . PRO A 1 68 ? -7.073 9.594 -13.931 1.00 80.56 68 PRO A N 1
ATOM 536 C CA . PRO A 1 68 ? -7.455 9.603 -15.340 1.00 80.56 68 PRO A CA 1
ATOM 537 C C . PRO A 1 68 ? -8.882 10.131 -15.509 1.00 80.56 68 PRO A C 1
ATOM 539 O O . PRO A 1 68 ? -9.728 9.892 -14.649 1.00 80.56 68 PRO A O 1
ATOM 542 N N . LYS A 1 69 ? -9.170 10.800 -16.633 1.00 78.94 69 LYS A N 1
ATOM 543 C CA . LYS A 1 69 ? -10.514 11.343 -16.920 1.00 78.94 69 LYS A CA 1
ATOM 544 C C . LYS A 1 69 ? -11.615 10.276 -16.888 1.00 78.94 69 LYS A C 1
ATOM 546 O O . LYS A 1 69 ? -12.759 10.589 -16.606 1.00 78.94 69 LYS A O 1
ATOM 551 N N . GLU A 1 70 ? -11.247 9.030 -17.164 1.00 74.06 70 GLU A N 1
ATOM 552 C CA . GLU A 1 70 ? -12.119 7.851 -17.160 1.00 74.06 70 GLU A CA 1
ATOM 553 C C . GLU A 1 70 ? -12.507 7.385 -15.747 1.00 74.06 70 GLU A C 1
ATOM 555 O O . GLU A 1 70 ? -13.390 6.546 -15.585 1.00 74.06 70 GLU A O 1
ATOM 560 N N . TYR A 1 71 ? -11.849 7.907 -14.708 1.00 67.50 71 TYR A N 1
ATOM 561 C CA . TYR A 1 71 ? -12.176 7.597 -13.324 1.00 67.50 71 TYR A CA 1
ATOM 562 C C . TYR A 1 71 ? -13.434 8.379 -12.925 1.00 67.50 71 TYR A C 1
ATOM 564 O O . TYR A 1 71 ? -13.356 9.462 -12.343 1.00 67.50 71 TYR A O 1
ATOM 572 N N . ASN A 1 72 ? -14.601 7.829 -13.263 1.00 55.06 72 ASN A N 1
ATOM 573 C CA . ASN A 1 72 ? -15.881 8.303 -12.749 1.00 55.06 72 ASN A CA 1
ATOM 574 C C . ASN A 1 72 ? -15.890 8.088 -11.233 1.00 55.06 72 ASN A C 1
ATOM 576 O O . ASN A 1 72 ? -16.104 6.976 -10.756 1.00 55.06 72 ASN A O 1
ATOM 580 N N . ASN A 1 73 ? -15.611 9.150 -10.481 1.00 54.12 73 ASN A N 1
ATOM 581 C CA . ASN A 1 73 ? -15.986 9.230 -9.078 1.00 54.12 73 ASN A CA 1
ATOM 582 C C . ASN A 1 73 ? -17.513 9.434 -9.062 1.00 54.12 73 ASN A C 1
ATOM 584 O O . ASN A 1 73 ? -17.941 10.508 -9.493 1.00 54.12 73 ASN A O 1
ATOM 588 N N . PRO A 1 74 ? -18.330 8.441 -8.662 1.00 48.34 74 PRO A N 1
ATOM 589 C CA . PRO A 1 74 ? -19.711 8.725 -8.289 1.00 48.34 74 PRO A CA 1
ATOM 590 C C . PRO A 1 74 ? -19.768 9.692 -7.098 1.00 48.34 74 PRO A C 1
ATOM 592 O O . PRO A 1 74 ? -18.797 9.722 -6.300 1.00 48.34 74 PRO A O 1
#

Secondary structure (DSSP, 8-state):
-BGGGTT-SSSSPPEE-TTS-EE--PPPPTTS--SS-TT--B-EEEE-TTS-EEEE--TT-S---PPPTT----

Foldseek 3Di:
DWPLVVPDQPPFDWDADPVGDTDGDDAADPVRHRSADPPTDDWDWDQDPVRDIDTHHDPPDPDDDDDPPPPPDD